Protein AF-A0A559UTQ8-F1 (afdb_monomer)

Foldseek 3Di:
DPDVPLQLVVVLVVLVVVVVVCVVVVNPDDRQQDLPGPLQVVVCVVVVHPDRDPVGDRVVLVVVCVVVVHRSVVSVVVSVVVSVVVVVVVPDPPPDDDD

Sequence (99 aa):
MWVRRSSLQHLDSMLTGYAVASEIHDIDERFDFWNGGPFSQWLWKRLSMAYPSALGWAVEIERAAEEAGTHPMEMFFSLLDEFRAEQGGSRSPKEGCSP

Secondary structure (DSSP, 8-state):
--SGGG-HHHHHHHHHHHHHHHHHTT-------STTSHHHHHHHHHTT-SS--TT-HHHHHHHHHHHHTS-HHHHHHHHHHHHHHHHHHT---------

Nearest PDB structures (foldseek):
  1x2n-assembly1_A  TM=6.423E-01  e=4.054E+00  Homo sapiens

Radius of gyration: 16.2 Å; Cα contacts (8 Å, |Δi|>4): 66; chains: 1; bounding box: 39×33×55 Å

Structure (mmCIF, N/CA/C/O backbone):
data_AF-A0A559UTQ8-F1
#
_entry.id   AF-A0A559UTQ8-F1
#
loop_
_atom_site.group_PDB
_atom_site.id
_atom_site.type_symbol
_atom_site.label_atom_id
_atom_site.label_alt_id
_atom_site.label_comp_id
_atom_site.label_asym_id
_atom_site.label_entity_id
_atom_site.label_seq_id
_atom_site.pdbx_PDB_ins_code
_atom_site.Cartn_x
_atom_site.Cartn_y
_atom_site.Cartn_z
_atom_site.occupancy
_atom_site.B_iso_or_equiv
_atom_site.auth_seq_id
_atom_site.auth_comp_id
_atom_site.auth_asym_id
_atom_site.auth_atom_id
_atom_site.pdbx_PDB_model_num
ATOM 1 N N . MET A 1 1 ? 6.559 -20.422 5.432 1.00 45.81 1 MET A N 1
ATOM 2 C CA . MET A 1 1 ? 6.073 -19.026 5.408 1.00 45.81 1 MET A CA 1
ATOM 3 C C . MET A 1 1 ? 7.204 -18.153 4.867 1.00 45.81 1 MET A C 1
ATOM 5 O O . MET A 1 1 ? 8.256 -18.126 5.490 1.00 45.81 1 MET A O 1
ATOM 9 N N . TRP A 1 2 ? 7.061 -17.577 3.666 1.00 57.53 2 TRP A N 1
ATOM 10 C CA . TRP A 1 2 ? 8.170 -17.022 2.852 1.00 57.53 2 TRP A CA 1
ATOM 11 C C . TRP A 1 2 ? 8.337 -15.490 2.940 1.00 57.53 2 TRP A C 1
ATOM 13 O O . TRP A 1 2 ? 8.788 -14.852 2.000 1.00 57.53 2 TRP A O 1
ATOM 23 N N . VAL A 1 3 ? 8.032 -14.897 4.097 1.00 55.00 3 VAL A N 1
ATOM 24 C CA . VAL A 1 3 ? 8.427 -13.522 4.449 1.00 55.00 3 VAL A CA 1
ATOM 25 C C . VAL A 1 3 ? 8.902 -13.563 5.898 1.00 55.00 3 VAL A C 1
ATOM 27 O O . VAL A 1 3 ? 8.141 -13.951 6.787 1.00 55.00 3 VAL A O 1
ATOM 30 N N . ARG A 1 4 ? 10.168 -13.222 6.169 1.00 48.62 4 ARG A N 1
ATOM 31 C CA . ARG A 1 4 ? 10.649 -13.138 7.558 1.00 48.62 4 ARG A CA 1
ATOM 32 C C . ARG A 1 4 ? 9.809 -12.083 8.292 1.00 48.62 4 ARG A C 1
ATOM 34 O O . ARG A 1 4 ? 9.760 -10.941 7.857 1.00 48.62 4 ARG A O 1
ATOM 41 N N . ARG A 1 5 ? 9.171 -12.472 9.405 1.00 57.81 5 ARG A N 1
ATOM 42 C CA . ARG A 1 5 ? 8.331 -11.624 10.284 1.00 57.81 5 ARG A CA 1
ATOM 43 C C . ARG A 1 5 ? 7.017 -11.084 9.698 1.00 57.81 5 ARG A C 1
ATOM 45 O O . ARG A 1 5 ? 6.384 -10.286 10.375 1.00 57.81 5 ARG A O 1
ATOM 52 N N . SER A 1 6 ? 6.596 -11.498 8.501 1.00 65.75 6 SER A N 1
ATOM 53 C CA . SER A 1 6 ? 5.355 -10.990 7.882 1.00 65.75 6 SER A CA 1
ATOM 54 C C . SER A 1 6 ? 5.281 -9.458 7.733 1.00 65.75 6 SER A C 1
ATOM 56 O O . SER A 1 6 ? 4.188 -8.901 7.787 1.00 65.75 6 SER A O 1
ATOM 58 N N . SER A 1 7 ? 6.418 -8.769 7.576 1.00 85.12 7 SER A N 1
ATOM 59 C CA . SER A 1 7 ? 6.421 -7.306 7.430 1.00 85.12 7 SER A CA 1
ATOM 60 C C . SER A 1 7 ? 6.073 -6.894 6.003 1.00 85.12 7 SER A C 1
ATOM 62 O O . SER A 1 7 ? 6.710 -7.344 5.044 1.00 85.12 7 SER A O 1
ATOM 64 N N . LEU A 1 8 ? 5.101 -5.994 5.874 1.00 92.75 8 LEU A N 1
ATOM 65 C CA . LEU A 1 8 ? 4.712 -5.406 4.597 1.00 92.75 8 LEU A CA 1
ATOM 66 C C . LEU A 1 8 ? 5.796 -4.494 4.039 1.00 92.75 8 LEU A C 1
ATOM 68 O O . LEU A 1 8 ? 5.939 -4.419 2.827 1.00 92.75 8 LEU A O 1
ATOM 72 N N . GLN A 1 9 ? 6.617 -3.872 4.883 1.00 91.56 9 GLN A N 1
ATOM 73 C CA . GLN A 1 9 ? 7.751 -3.068 4.411 1.00 91.56 9 GLN A CA 1
ATOM 74 C C . GLN A 1 9 ? 8.776 -3.922 3.649 1.00 91.56 9 GLN A C 1
ATOM 76 O O . GLN A 1 9 ? 9.383 -3.476 2.673 1.00 91.56 9 GLN A O 1
ATOM 81 N N . HIS A 1 10 ? 8.955 -5.183 4.062 1.00 91.69 10 HIS A N 1
ATOM 82 C CA . HIS A 1 10 ? 9.810 -6.106 3.320 1.00 91.69 10 HIS A CA 1
ATOM 83 C C . HIS A 1 10 ? 9.194 -6.477 1.968 1.00 91.69 10 HIS A C 1
ATOM 85 O O . HIS A 1 10 ? 9.907 -6.520 0.967 1.00 91.69 10 HIS A O 1
ATOM 91 N N . LEU A 1 11 ? 7.877 -6.701 1.927 1.00 92.94 11 LEU A N 1
ATOM 92 C CA . LEU A 1 11 ? 7.154 -6.943 0.680 1.00 92.94 11 LEU A CA 1
ATOM 93 C C . LEU A 1 11 ? 7.247 -5.734 -0.264 1.00 92.94 11 LEU A C 1
ATOM 95 O O . LEU A 1 11 ? 7.577 -5.912 -1.431 1.00 92.94 11 LEU A O 1
ATOM 99 N N . ASP A 1 12 ? 7.035 -4.521 0.241 1.00 93.88 12 ASP A N 1
ATOM 100 C CA . ASP A 1 12 ? 7.177 -3.268 -0.509 1.00 93.88 12 ASP A CA 1
ATOM 101 C C . ASP A 1 12 ? 8.578 -3.113 -1.115 1.00 93.88 12 ASP A C 1
ATOM 103 O O . ASP A 1 12 ? 8.726 -2.832 -2.306 1.00 93.88 12 ASP A O 1
ATOM 107 N N . SER A 1 13 ? 9.619 -3.429 -0.337 1.00 92.88 13 SER A N 1
ATOM 108 C CA . SER A 1 13 ? 11.001 -3.443 -0.831 1.00 92.88 13 SER A CA 1
ATOM 109 C C . SER A 1 13 ? 11.209 -4.467 -1.957 1.00 92.88 13 SER A C 1
ATOM 111 O O . SER A 1 13 ? 11.884 -4.171 -2.942 1.00 92.88 13 SER A O 1
ATOM 113 N N . MET A 1 14 ? 10.628 -5.669 -1.839 1.00 93.94 14 MET A N 1
ATOM 114 C CA . MET A 1 14 ? 10.718 -6.704 -2.879 1.00 93.94 14 MET A CA 1
ATOM 115 C C . MET A 1 14 ? 9.985 -6.296 -4.162 1.00 93.94 14 MET A C 1
ATOM 117 O O . MET A 1 14 ? 10.528 -6.470 -5.251 1.00 93.94 14 MET A O 1
ATOM 121 N N . LEU A 1 15 ? 8.776 -5.740 -4.040 1.00 94.31 15 LEU A N 1
ATOM 122 C CA . LEU A 1 15 ? 7.977 -5.276 -5.176 1.00 94.31 15 LEU A CA 1
ATOM 123 C C . LEU A 1 15 ? 8.653 -4.101 -5.887 1.00 94.31 15 LEU A C 1
ATOM 125 O O . LEU A 1 15 ? 8.722 -4.088 -7.112 1.00 94.31 15 LEU A O 1
ATOM 129 N N . THR A 1 16 ? 9.221 -3.165 -5.127 1.00 93.38 16 THR A N 1
ATOM 130 C CA . THR A 1 16 ? 10.002 -2.052 -5.677 1.00 93.38 16 THR A CA 1
ATOM 131 C C . THR A 1 16 ? 11.233 -2.556 -6.430 1.00 93.38 16 THR A C 1
ATOM 133 O O . THR A 1 16 ? 11.488 -2.131 -7.554 1.00 93.38 16 THR A O 1
ATOM 136 N N . GLY A 1 17 ? 11.985 -3.499 -5.852 1.00 94.25 17 GLY A N 1
ATOM 137 C CA . GLY A 1 17 ? 13.145 -4.096 -6.518 1.00 94.25 17 GLY A CA 1
ATOM 138 C C . GLY A 1 17 ? 12.778 -4.819 -7.817 1.00 94.25 17 GLY A C 1
ATOM 139 O O . GLY A 1 17 ? 13.497 -4.700 -8.807 1.00 94.25 17 GLY A O 1
ATOM 140 N N . TYR A 1 18 ? 11.642 -5.519 -7.829 1.00 94.44 18 TYR A N 1
ATOM 141 C CA . TYR A 1 18 ? 11.089 -6.124 -9.039 1.00 94.44 18 TYR A CA 1
ATOM 142 C C . TYR A 1 18 ? 10.749 -5.072 -10.101 1.00 94.44 18 TYR A C 1
ATOM 144 O O . TYR A 1 18 ? 11.197 -5.207 -11.233 1.00 94.44 18 TYR A O 1
ATOM 152 N N . ALA A 1 19 ? 10.034 -4.003 -9.734 1.00 93.25 19 ALA A N 1
ATOM 153 C CA . ALA A 1 19 ? 9.666 -2.933 -10.661 1.00 93.25 19 ALA A CA 1
ATOM 154 C C . ALA A 1 19 ? 10.895 -2.292 -11.320 1.00 93.25 19 ALA A C 1
ATOM 156 O O . ALA A 1 19 ? 10.952 -2.174 -12.539 1.00 93.25 19 ALA A O 1
ATOM 157 N N . VAL A 1 20 ? 11.917 -1.965 -10.522 1.00 94.25 20 VAL A N 1
ATOM 158 C CA . VAL A 1 20 ? 13.180 -1.402 -11.025 1.00 94.25 20 VAL A CA 1
ATOM 159 C C . VAL A 1 20 ? 13.884 -2.372 -11.977 1.00 94.25 20 VAL A C 1
ATOM 161 O O . VAL A 1 20 ? 14.402 -1.957 -13.011 1.00 94.25 20 VAL A O 1
ATOM 164 N N . ALA A 1 21 ? 13.907 -3.670 -11.660 1.00 95.44 21 ALA A N 1
ATOM 165 C CA . ALA A 1 21 ? 14.490 -4.669 -12.552 1.00 95.44 21 ALA A CA 1
ATOM 166 C C . ALA A 1 21 ? 13.713 -4.774 -13.876 1.00 95.44 21 ALA A C 1
ATOM 168 O O . ALA A 1 21 ? 14.333 -4.830 -14.936 1.00 95.44 21 ALA A O 1
ATOM 169 N N . SER A 1 22 ? 12.380 -4.753 -13.828 1.00 93.88 22 SER A N 1
ATOM 170 C CA . SER A 1 22 ? 11.524 -4.757 -15.019 1.00 93.88 22 SER A CA 1
ATOM 171 C C . SER A 1 22 ? 11.760 -3.531 -15.903 1.00 93.88 22 SER A C 1
ATOM 173 O O . SER A 1 22 ? 11.885 -3.687 -17.115 1.00 93.88 22 SER A O 1
ATOM 175 N N . GLU A 1 23 ? 11.912 -2.343 -15.309 1.00 91.62 23 GLU A N 1
ATOM 176 C CA . GLU A 1 23 ? 12.256 -1.111 -16.034 1.00 91.62 23 GLU A CA 1
ATOM 177 C C . GLU A 1 23 ? 13.619 -1.214 -16.735 1.00 91.62 23 GLU A C 1
ATOM 179 O O . GLU A 1 23 ? 13.739 -0.857 -17.902 1.00 91.62 23 GLU A O 1
ATOM 184 N N . ILE A 1 24 ? 14.644 -1.757 -16.065 1.00 94.75 24 ILE A N 1
ATOM 185 C CA . ILE A 1 24 ? 15.983 -1.961 -16.658 1.00 94.75 24 ILE A CA 1
ATOM 186 C C . ILE A 1 24 ? 15.942 -2.943 -17.839 1.00 94.75 24 ILE A C 1
ATOM 188 O O . ILE A 1 24 ? 16.768 -2.857 -18.748 1.00 94.75 24 ILE A O 1
ATOM 192 N N . HIS A 1 25 ? 15.007 -3.890 -17.812 1.00 94.25 25 HIS A N 1
ATOM 193 C CA . HIS A 1 25 ? 14.845 -4.921 -18.833 1.00 94.25 25 HIS A CA 1
ATOM 194 C C . HIS A 1 25 ? 13.783 -4.585 -19.896 1.00 94.25 25 HIS A C 1
ATOM 196 O O . HIS A 1 25 ? 13.416 -5.477 -20.661 1.00 94.25 25 HIS A O 1
ATOM 202 N N . ASP A 1 26 ? 13.311 -3.332 -19.965 1.00 92.00 26 ASP A N 1
ATOM 203 C CA . ASP A 1 26 ? 12.294 -2.854 -20.920 1.00 92.00 26 ASP A CA 1
ATOM 204 C C . ASP A 1 26 ? 11.000 -3.699 -20.922 1.00 92.00 26 ASP A C 1
ATOM 206 O O . ASP A 1 26 ? 10.351 -3.903 -21.953 1.00 92.00 26 ASP A O 1
ATOM 210 N N . ILE A 1 27 ? 10.609 -4.218 -19.755 1.00 91.62 27 ILE A N 1
ATOM 211 C CA . ILE A 1 27 ? 9.355 -4.955 -19.585 1.00 91.62 27 ILE A CA 1
ATOM 212 C C . ILE A 1 27 ? 8.224 -3.944 -19.349 1.00 91.62 27 ILE A C 1
ATOM 214 O O . ILE A 1 27 ? 8.177 -3.297 -18.304 1.00 91.62 27 ILE A O 1
ATOM 218 N N . ASP A 1 28 ? 7.290 -3.837 -20.302 1.00 83.69 28 ASP A N 1
ATOM 219 C CA . ASP A 1 28 ? 6.084 -2.994 -20.197 1.00 83.69 28 ASP A CA 1
ATOM 220 C C . ASP A 1 28 ? 5.039 -3.638 -19.269 1.00 83.69 28 ASP A C 1
ATOM 222 O O . ASP A 1 28 ? 4.024 -4.195 -19.695 1.00 83.69 28 ASP A O 1
ATOM 226 N N . GLU A 1 29 ? 5.331 -3.616 -17.970 1.00 85.56 29 GLU A N 1
ATOM 227 C CA . GLU A 1 29 ? 4.412 -4.030 -16.919 1.00 85.56 29 GLU A CA 1
ATOM 228 C C . GLU A 1 29 ? 4.007 -2.829 -16.067 1.00 85.56 29 GLU A C 1
ATOM 230 O O . GLU A 1 29 ? 4.828 -2.103 -15.506 1.00 85.56 29 GLU A O 1
ATOM 235 N N . ARG A 1 30 ? 2.696 -2.634 -15.925 1.00 87.44 30 ARG A N 1
ATOM 236 C CA . ARG A 1 30 ? 2.161 -1.588 -15.061 1.00 87.44 30 ARG A CA 1
ATOM 237 C C . ARG A 1 30 ? 2.404 -1.941 -13.592 1.00 87.44 30 ARG A C 1
ATOM 239 O O . ARG A 1 30 ? 1.837 -2.904 -13.083 1.00 87.44 30 ARG A O 1
ATOM 246 N N . PHE A 1 31 ? 3.148 -1.091 -12.890 1.00 91.88 31 PHE A N 1
ATOM 247 C CA . PHE A 1 31 ? 3.379 -1.225 -11.454 1.00 91.88 31 PHE A CA 1
ATOM 248 C C . PHE A 1 31 ? 2.482 -0.281 -10.637 1.00 91.88 31 PHE A C 1
ATOM 250 O O . PHE A 1 31 ? 2.655 0.939 -10.646 1.00 91.88 31 PHE A O 1
ATOM 257 N N . ASP A 1 32 ? 1.508 -0.841 -9.913 1.00 94.44 32 ASP A N 1
ATOM 258 C CA . ASP A 1 32 ? 0.513 -0.059 -9.161 1.00 94.44 32 ASP A CA 1
ATOM 259 C C . ASP A 1 32 ? 0.972 0.368 -7.748 1.00 94.44 32 ASP A C 1
ATOM 261 O O . ASP A 1 32 ? 0.340 1.239 -7.142 1.00 94.44 32 ASP A O 1
ATOM 265 N N . PHE A 1 33 ? 2.056 -0.222 -7.228 1.00 94.69 33 PHE A N 1
ATOM 266 C CA . PHE A 1 33 ? 2.457 -0.146 -5.812 1.00 94.69 33 PHE A CA 1
ATOM 267 C C . PHE A 1 33 ? 3.477 0.947 -5.483 1.00 94.69 33 PHE A C 1
ATOM 269 O O . PHE A 1 33 ? 4.002 0.989 -4.374 1.00 94.69 33 PHE A O 1
ATOM 276 N N . TRP A 1 34 ? 3.747 1.872 -6.406 1.00 92.19 34 TRP A N 1
ATOM 277 C CA . TRP A 1 34 ? 4.499 3.077 -6.059 1.00 92.19 34 TRP A CA 1
ATOM 278 C C . TRP A 1 34 ? 3.791 3.850 -4.926 1.00 92.19 34 TRP A C 1
ATOM 280 O O . TRP A 1 34 ? 2.558 3.869 -4.844 1.00 92.19 34 TRP A O 1
ATOM 290 N N . ASN A 1 35 ? 4.539 4.572 -4.085 1.00 86.44 35 ASN A N 1
ATOM 291 C CA . ASN A 1 35 ? 3.960 5.377 -2.991 1.00 86.44 35 ASN A CA 1
ATOM 292 C C . ASN A 1 35 ? 2.911 6.402 -3.465 1.00 86.44 35 ASN A C 1
ATOM 294 O O . ASN A 1 35 ? 1.952 6.692 -2.756 1.00 86.44 35 ASN A O 1
ATOM 298 N N . GLY A 1 36 ? 3.060 6.927 -4.6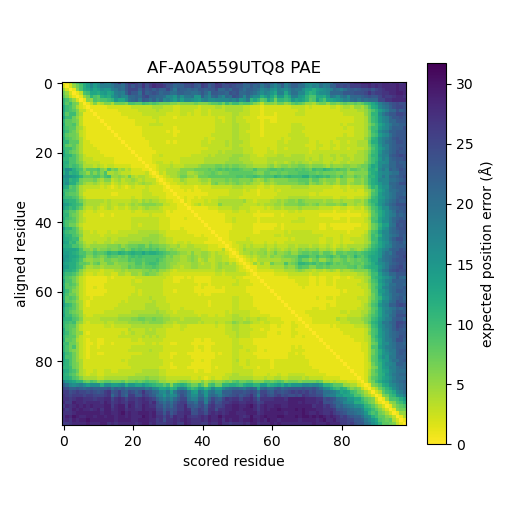83 1.00 85.62 36 GLY A N 1
ATOM 299 C CA . GLY A 1 36 ? 2.067 7.792 -5.335 1.00 85.62 36 GLY A CA 1
ATOM 300 C C . GLY A 1 36 ? 1.168 7.074 -6.346 1.00 85.62 36 GLY A C 1
ATOM 301 O O . GLY A 1 36 ? 0.384 7.733 -7.026 1.00 85.62 36 GLY A O 1
ATOM 302 N N . GLY A 1 37 ? 1.313 5.756 -6.478 1.00 91.50 37 GLY A N 1
ATOM 303 C CA . GLY A 1 37 ? 0.676 4.937 -7.498 1.00 91.50 37 GLY A CA 1
ATOM 304 C C . GLY A 1 37 ? -0.818 4.687 -7.263 1.00 91.50 37 GLY A C 1
ATOM 305 O O . GLY A 1 37 ? -1.365 5.046 -6.215 1.00 91.50 37 GLY A O 1
ATOM 306 N N . PRO A 1 38 ? -1.494 4.057 -8.241 1.00 94.44 38 PRO A N 1
ATOM 307 C CA . PRO A 1 38 ? -2.928 3.776 -8.206 1.00 94.44 38 PRO A CA 1
ATOM 308 C C . PRO A 1 38 ? -3.408 3.077 -6.931 1.00 94.44 38 PRO A C 1
ATOM 310 O O . PRO A 1 38 ? -4.446 3.465 -6.396 1.00 94.44 38 PRO A O 1
ATOM 313 N N . PHE A 1 39 ? -2.648 2.101 -6.420 1.00 95.69 39 PHE A N 1
ATOM 314 C CA . PHE A 1 39 ? -3.008 1.394 -5.191 1.00 95.69 39 PHE A CA 1
ATOM 315 C C . PHE A 1 39 ? -3.005 2.335 -3.981 1.00 95.69 39 PHE A C 1
ATOM 317 O O . PHE A 1 39 ? -3.995 2.422 -3.260 1.00 95.69 39 PHE A O 1
ATOM 324 N N . SER A 1 40 ? -1.933 3.111 -3.805 1.00 94.69 40 SER A N 1
ATOM 325 C CA . SER A 1 40 ? -1.798 4.073 -2.706 1.00 94.69 40 SER A CA 1
ATOM 326 C C . SER A 1 40 ? -2.903 5.137 -2.747 1.00 94.69 40 SER A C 1
ATOM 328 O O . SER A 1 40 ? -3.548 5.406 -1.739 1.00 94.69 40 SER A O 1
ATOM 330 N N . GLN A 1 41 ? -3.201 5.691 -3.928 1.00 93.19 41 GLN A N 1
ATOM 331 C CA . GLN A 1 41 ? -4.270 6.687 -4.102 1.00 93.19 41 GLN A CA 1
ATOM 332 C C . GLN A 1 41 ? -5.663 6.146 -3.760 1.00 93.19 41 GLN A C 1
ATOM 334 O O . GLN A 1 41 ? -6.503 6.869 -3.218 1.00 93.19 41 GLN A O 1
ATOM 339 N N . TRP A 1 42 ? -5.921 4.883 -4.095 1.00 95.62 42 TRP A N 1
ATOM 340 C CA . TRP A 1 42 ? -7.147 4.196 -3.709 1.00 95.62 42 TRP A CA 1
ATOM 341 C C . TRP A 1 42 ? -7.191 3.945 -2.192 1.00 95.62 42 TRP A C 1
ATOM 343 O O . TRP A 1 42 ? -8.196 4.250 -1.544 1.00 95.62 42 TRP A O 1
ATOM 353 N N . LEU A 1 43 ? -6.076 3.498 -1.607 1.00 96.19 43 LEU A N 1
ATOM 354 C CA . LEU A 1 43 ? -5.957 3.166 -0.189 1.00 96.19 43 LEU A CA 1
ATOM 355 C C . LEU A 1 43 ? -6.217 4.368 0.727 1.00 96.19 43 LEU A C 1
ATOM 357 O O . LEU A 1 43 ? -6.930 4.232 1.719 1.00 96.19 43 LEU A O 1
ATOM 361 N N . TRP A 1 44 ? -5.701 5.556 0.396 1.00 94.06 44 TRP A N 1
ATOM 362 C CA . TRP A 1 44 ? -5.892 6.760 1.221 1.00 94.06 44 TRP A CA 1
ATOM 363 C C . TRP A 1 44 ? -7.366 7.088 1.449 1.00 94.06 44 TRP A C 1
ATOM 365 O O . TRP A 1 44 ? -7.759 7.451 2.557 1.00 94.06 44 TRP A O 1
ATOM 375 N N . LYS A 1 45 ? -8.202 6.885 0.426 1.00 92.00 45 LYS A N 1
ATOM 376 C CA . LYS A 1 45 ? -9.654 7.067 0.531 1.00 92.00 45 LYS A CA 1
ATOM 377 C C . LYS A 1 45 ? -10.286 6.012 1.435 1.00 92.00 45 LYS A C 1
ATOM 379 O O . LYS A 1 45 ? -11.166 6.344 2.222 1.00 92.00 45 LYS A O 1
ATOM 384 N N . ARG A 1 46 ? -9.829 4.757 1.346 1.00 93.00 46 ARG A N 1
ATOM 385 C CA . ARG A 1 46 ? -10.326 3.645 2.172 1.00 93.00 46 ARG A CA 1
ATOM 386 C C . ARG A 1 46 ? -9.984 3.809 3.647 1.00 93.00 46 ARG A C 1
ATOM 388 O O . ARG A 1 46 ? -10.847 3.596 4.491 1.00 93.00 46 ARG A O 1
ATOM 395 N N . LEU A 1 47 ? -8.777 4.276 3.950 1.00 91.12 47 LEU A N 1
ATOM 396 C CA . LEU A 1 47 ? -8.337 4.563 5.318 1.00 91.12 47 LEU A CA 1
ATOM 397 C C . LEU A 1 47 ? -8.815 5.931 5.837 1.00 91.12 47 LEU A C 1
ATOM 399 O O . LEU A 1 47 ? -8.398 6.358 6.909 1.00 91.12 47 LEU A O 1
ATOM 403 N N . SER A 1 48 ? -9.688 6.629 5.098 1.00 89.31 48 SER A N 1
ATOM 404 C CA . SER A 1 48 ? -10.208 7.958 5.462 1.00 89.31 48 SER A CA 1
ATOM 405 C C . SER A 1 48 ? -9.106 8.988 5.760 1.00 89.31 48 SER A C 1
ATOM 407 O O . SER A 1 48 ? -9.268 9.875 6.599 1.00 89.31 48 SER A O 1
ATOM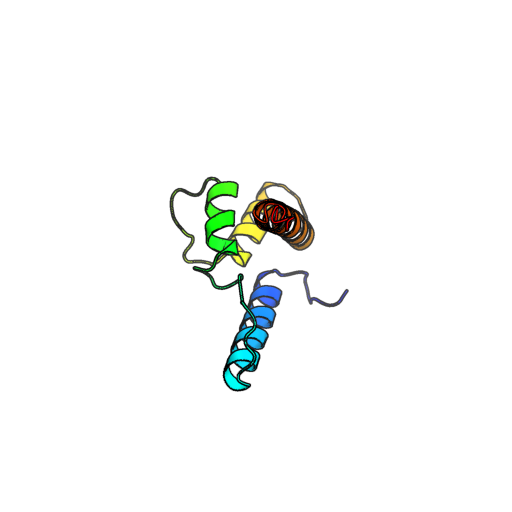 409 N N . MET A 1 49 ? -7.969 8.883 5.068 1.00 86.88 49 MET A N 1
ATOM 410 C CA . MET A 1 49 ? -6.841 9.793 5.237 1.00 86.88 49 MET A CA 1
ATOM 411 C C . MET A 1 49 ? -7.089 11.098 4.478 1.00 86.88 49 MET A C 1
ATOM 413 O O . MET A 1 49 ? -7.423 11.096 3.294 1.00 86.88 49 MET A O 1
ATOM 417 N N . ALA A 1 50 ? -6.882 12.231 5.153 1.00 80.75 50 ALA A N 1
ATOM 418 C CA . ALA A 1 50 ? -7.069 13.558 4.560 1.00 80.75 50 ALA A CA 1
ATOM 419 C C . ALA A 1 50 ? -6.007 13.905 3.498 1.00 80.75 50 ALA A C 1
ATOM 421 O O . ALA A 1 50 ? -6.236 14.767 2.651 1.00 80.75 50 ALA A O 1
ATOM 422 N N . TYR A 1 51 ? -4.845 13.254 3.548 1.00 81.75 51 TYR A N 1
ATOM 423 C CA . TYR A 1 51 ? -3.717 13.482 2.650 1.00 81.75 51 TYR A CA 1
ATOM 424 C C . TYR A 1 51 ? -2.944 12.176 2.404 1.00 81.75 51 TYR A C 1
ATOM 426 O O . TYR A 1 51 ? -2.957 11.296 3.270 1.00 81.75 51 TYR A O 1
ATOM 434 N N . PRO A 1 52 ? -2.258 12.044 1.249 1.00 85.06 52 PRO A N 1
ATOM 435 C CA . PRO A 1 52 ? -1.363 10.921 0.988 1.00 85.06 52 PRO A CA 1
ATOM 436 C C . PRO A 1 52 ? -0.314 10.768 2.090 1.00 85.06 52 PRO A C 1
ATOM 438 O O . PRO A 1 52 ? 0.276 11.761 2.525 1.00 85.06 52 PRO A O 1
ATOM 441 N N . SER A 1 53 ? -0.061 9.534 2.530 1.00 84.88 53 SER A N 1
ATOM 442 C CA . SER A 1 53 ? 0.988 9.287 3.518 1.00 84.88 53 SER A CA 1
ATOM 443 C C . SER A 1 53 ? 2.375 9.435 2.901 1.00 84.88 53 SER A C 1
ATOM 445 O O . SER A 1 53 ? 2.661 8.881 1.839 1.00 84.88 53 SER A O 1
ATOM 447 N N . ALA A 1 54 ? 3.264 10.127 3.613 1.00 85.69 54 ALA A N 1
ATOM 448 C CA . ALA A 1 54 ? 4.683 10.181 3.276 1.00 85.69 54 ALA A CA 1
ATOM 449 C C . ALA A 1 54 ? 5.417 8.858 3.570 1.00 85.69 54 ALA A C 1
ATOM 451 O O . ALA A 1 54 ? 6.518 8.654 3.067 1.00 85.69 54 ALA A O 1
ATOM 452 N N . LEU A 1 55 ? 4.824 7.974 4.383 1.00 88.38 55 LEU A N 1
ATOM 453 C CA . LEU A 1 55 ? 5.434 6.715 4.822 1.00 88.38 55 LEU A CA 1
ATOM 454 C C . LEU A 1 55 ? 5.143 5.539 3.878 1.00 88.38 55 LEU A C 1
ATOM 456 O O . LEU A 1 55 ? 5.761 4.486 4.011 1.00 88.38 55 LEU A O 1
ATOM 460 N N . GLY A 1 56 ? 4.240 5.723 2.912 1.00 92.00 56 GLY A N 1
ATOM 461 C CA . GLY A 1 56 ? 3.866 4.686 1.956 1.00 92.00 56 GLY A CA 1
ATOM 462 C C . GLY A 1 56 ? 2.807 3.719 2.479 1.00 92.00 56 GLY A C 1
ATOM 463 O O . GLY A 1 56 ? 2.463 3.690 3.661 1.00 92.00 56 GLY A O 1
ATOM 464 N N . TRP A 1 57 ? 2.241 2.937 1.561 1.00 95.50 57 TRP A N 1
ATOM 465 C CA . TRP A 1 57 ? 1.095 2.068 1.840 1.00 95.50 57 TRP A CA 1
ATOM 466 C C . TRP A 1 57 ? 1.422 0.982 2.877 1.00 95.50 57 TRP A C 1
ATOM 468 O O . TRP A 1 57 ? 0.581 0.668 3.713 1.00 95.50 57 TRP A O 1
ATOM 478 N N . ALA A 1 58 ? 2.641 0.435 2.869 1.00 95.31 58 ALA A N 1
ATOM 479 C CA . ALA A 1 58 ? 3.022 -0.671 3.747 1.00 95.31 58 ALA A CA 1
ATOM 480 C C . ALA A 1 58 ? 2.980 -0.286 5.231 1.00 95.31 58 ALA A C 1
ATOM 482 O O . ALA A 1 58 ? 2.438 -1.034 6.043 1.00 95.31 58 ALA A O 1
ATOM 483 N N . VAL A 1 59 ? 3.502 0.897 5.570 1.00 94.19 59 VAL A N 1
ATOM 484 C CA . VAL A 1 59 ? 3.505 1.411 6.947 1.00 94.19 59 VAL A CA 1
ATOM 485 C C . VAL A 1 59 ? 2.084 1.704 7.420 1.00 94.19 59 VAL A C 1
ATOM 487 O O . VAL A 1 59 ? 1.722 1.373 8.546 1.00 94.19 59 VAL A O 1
ATOM 490 N N . GLU A 1 60 ? 1.257 2.289 6.555 1.00 95.12 60 GLU A N 1
ATOM 491 C CA . GLU A 1 60 ? -0.120 2.628 6.919 1.00 95.12 6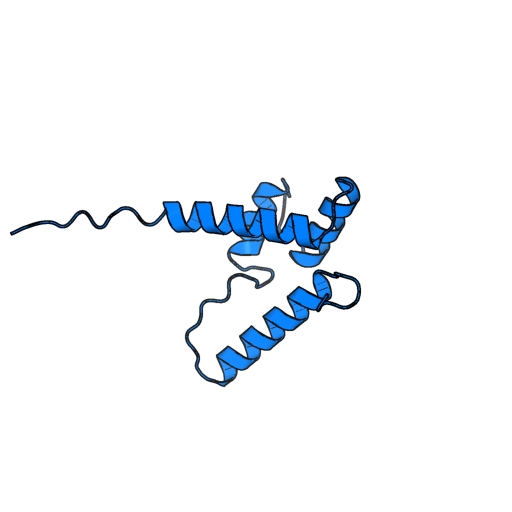0 GLU A CA 1
ATOM 492 C C . GLU A 1 60 ? -1.004 1.392 7.095 1.00 95.12 60 GLU A C 1
ATOM 494 O O . GLU A 1 60 ? -1.833 1.370 8.002 1.00 95.12 60 GLU A O 1
ATOM 499 N N . ILE A 1 61 ? -0.802 0.338 6.297 1.00 95.50 61 ILE A N 1
ATOM 500 C CA . ILE A 1 61 ? -1.509 -0.933 6.498 1.00 95.50 61 ILE A CA 1
ATOM 501 C C . ILE A 1 61 ? -1.025 -1.633 7.769 1.00 95.50 61 ILE A C 1
ATOM 503 O O . ILE A 1 61 ? -1.853 -2.157 8.505 1.00 95.50 61 ILE A O 1
ATOM 507 N N . GLU A 1 62 ? 0.279 -1.640 8.072 1.00 94.62 62 GLU A N 1
ATOM 508 C CA . GLU A 1 62 ? 0.777 -2.203 9.339 1.00 94.62 62 GLU A CA 1
ATOM 509 C C . GLU A 1 62 ? 0.148 -1.488 10.547 1.00 94.62 62 GLU A C 1
ATOM 511 O O . GLU A 1 62 ? -0.326 -2.155 11.467 1.00 94.62 62 GLU A O 1
ATOM 516 N N . ARG A 1 63 ? 0.051 -0.151 10.503 1.00 93.19 63 ARG A N 1
ATOM 517 C CA . ARG A 1 63 ? -0.605 0.656 11.542 1.00 93.19 63 ARG A CA 1
ATOM 518 C C . ARG A 1 63 ? -2.102 0.359 11.659 1.00 93.19 63 ARG A C 1
ATOM 520 O O . ARG A 1 63 ? -2.595 0.121 12.757 1.00 93.19 63 ARG A O 1
ATOM 527 N N . ALA A 1 64 ? -2.820 0.326 10.537 1.00 94.31 64 ALA A N 1
ATOM 528 C CA . ALA A 1 64 ? -4.249 0.013 10.525 1.00 94.31 64 ALA A CA 1
ATOM 529 C C . ALA A 1 64 ? -4.533 -1.422 11.007 1.00 94.31 64 ALA A C 1
ATOM 531 O O . ALA A 1 64 ? -5.514 -1.666 11.710 1.00 94.31 64 ALA A O 1
ATOM 532 N N . ALA A 1 65 ? -3.665 -2.376 10.663 1.00 94.06 65 ALA A N 1
ATOM 533 C CA . ALA A 1 65 ? -3.779 -3.762 11.097 1.00 94.06 65 ALA A CA 1
ATOM 534 C C . ALA A 1 65 ? -3.562 -3.908 12.606 1.00 94.06 65 ALA A C 1
ATOM 536 O O . ALA A 1 65 ? -4.314 -4.642 13.250 1.00 94.06 65 ALA A O 1
ATOM 537 N N . GLU A 1 66 ? -2.593 -3.180 13.170 1.00 93.62 66 GLU A N 1
ATOM 538 C CA . GLU A 1 66 ? -2.365 -3.105 14.615 1.00 93.62 66 GLU A CA 1
ATOM 539 C C . GLU A 1 66 ? -3.593 -2.542 15.346 1.00 93.62 66 GLU A C 1
ATOM 541 O O . GLU A 1 66 ? -4.081 -3.170 16.286 1.00 93.62 66 GLU A O 1
ATOM 546 N N . GLU A 1 67 ? -4.153 -1.425 14.871 1.00 94.38 67 GLU A N 1
ATOM 547 C CA . GLU A 1 67 ? -5.365 -0.815 15.440 1.00 94.38 67 GLU A CA 1
ATOM 548 C C . GLU A 1 67 ? -6.585 -1.753 15.375 1.00 94.38 67 GLU A C 1
ATOM 550 O O . GLU A 1 67 ? -7.390 -1.802 16.307 1.00 94.38 67 GLU A O 1
ATOM 555 N N . ALA A 1 68 ? -6.710 -2.532 14.298 1.00 93.56 68 ALA A N 1
ATOM 556 C CA . ALA A 1 68 ? -7.790 -3.497 14.104 1.00 93.56 68 ALA A CA 1
ATOM 557 C C . ALA A 1 68 ? -7.555 -4.853 14.800 1.00 93.56 68 ALA A C 1
ATOM 559 O O . ALA A 1 68 ? -8.452 -5.697 14.805 1.00 93.56 68 ALA A O 1
ATOM 560 N N . GLY A 1 69 ? -6.362 -5.101 15.354 1.00 93.56 69 GLY A N 1
ATOM 561 C CA . GLY A 1 69 ? -5.990 -6.400 15.923 1.00 93.56 69 GLY A CA 1
ATOM 562 C C . GLY A 1 69 ? -5.941 -7.537 14.891 1.00 93.56 69 GLY A C 1
ATOM 563 O O . GLY A 1 69 ? -6.223 -8.687 15.225 1.00 93.56 69 GLY A O 1
ATOM 564 N N . THR A 1 70 ? -5.609 -7.224 13.636 1.00 93.25 70 THR A N 1
ATOM 565 C CA . THR A 1 70 ? -5.537 -8.186 12.520 1.00 93.25 70 THR A CA 1
ATOM 566 C C . THR A 1 70 ? -4.102 -8.366 12.034 1.00 93.25 70 THR A C 1
ATOM 568 O O . THR A 1 70 ? -3.219 -7.561 12.328 1.00 93.25 70 THR A O 1
ATOM 571 N N . HIS A 1 71 ? -3.829 -9.439 11.289 1.00 93.06 71 HIS A N 1
ATOM 572 C CA . HIS A 1 71 ? -2.490 -9.665 10.757 1.00 93.06 71 HIS A CA 1
ATOM 573 C C . HIS A 1 71 ? -2.240 -8.770 9.518 1.00 93.06 71 HIS A C 1
ATOM 575 O O . HIS A 1 71 ? -3.024 -8.835 8.568 1.00 93.06 71 HIS A O 1
ATOM 581 N N . PRO A 1 72 ? -1.133 -7.997 9.441 1.00 92.62 72 PRO A N 1
ATOM 582 C CA . PRO A 1 72 ? -0.902 -7.031 8.356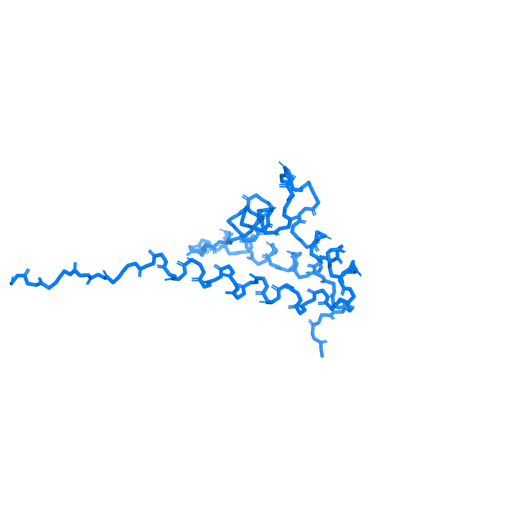 1.00 92.62 72 PRO A CA 1
ATOM 583 C C . PRO A 1 72 ? -0.994 -7.617 6.944 1.00 92.62 72 PRO A C 1
ATOM 585 O O . PRO A 1 72 ? -1.593 -7.017 6.057 1.00 92.62 72 PRO A O 1
ATOM 588 N N . MET A 1 73 ? -0.460 -8.825 6.730 1.00 92.81 73 MET A N 1
ATOM 589 C CA . MET A 1 73 ? -0.561 -9.495 5.424 1.00 92.81 73 MET A CA 1
ATOM 590 C C . MET A 1 73 ? -2.008 -9.843 5.053 1.00 92.81 73 MET A C 1
ATOM 592 O O . MET A 1 73 ? -2.356 -9.777 3.880 1.00 92.81 73 MET A O 1
ATOM 596 N N . GLU A 1 74 ? -2.845 -10.223 6.024 1.00 93.50 74 GLU A N 1
ATOM 597 C CA . GLU A 1 74 ? -4.251 -10.555 5.758 1.00 93.50 74 GLU A CA 1
ATOM 598 C C . GLU A 1 74 ? -5.019 -9.294 5.361 1.00 93.50 74 GLU A C 1
ATOM 600 O O . GLU A 1 74 ? -5.734 -9.299 4.360 1.00 93.50 74 GLU A O 1
ATOM 605 N N . MET A 1 75 ? -4.787 -8.189 6.079 1.00 95.25 75 MET A N 1
ATOM 606 C CA . MET A 1 75 ? -5.351 -6.889 5.725 1.00 95.25 75 MET A CA 1
ATOM 607 C C . MET A 1 75 ? -4.885 -6.431 4.337 1.00 95.25 75 MET A C 1
ATOM 609 O O . MET A 1 75 ? -5.710 -6.012 3.529 1.00 95.25 75 MET A O 1
ATOM 613 N N . PHE A 1 76 ? -3.591 -6.561 4.023 1.00 95.94 76 PHE A N 1
ATOM 614 C CA . PHE A 1 76 ? -3.063 -6.224 2.699 1.00 95.94 76 PHE A CA 1
ATOM 615 C C . PHE A 1 76 ? -3.755 -7.010 1.581 1.00 95.94 76 PHE A C 1
ATOM 617 O O . PHE A 1 76 ? -4.180 -6.406 0.600 1.00 95.94 76 PHE A O 1
ATOM 624 N N . PHE A 1 77 ? -3.893 -8.333 1.714 1.00 94.88 77 PHE A N 1
ATOM 625 C CA . PHE A 1 77 ? -4.535 -9.136 0.672 1.00 94.88 77 PHE A CA 1
ATOM 626 C C . PHE A 1 77 ? -6.030 -8.831 0.536 1.00 94.88 77 PHE A C 1
ATOM 628 O O . PHE A 1 77 ? -6.507 -8.732 -0.591 1.00 94.88 77 PHE A O 1
ATOM 635 N N . SER A 1 78 ? -6.742 -8.582 1.641 1.00 95.62 78 SER A N 1
ATOM 636 C CA . SER A 1 78 ? -8.141 -8.132 1.590 1.00 95.62 78 SER A CA 1
ATOM 637 C C . SER A 1 78 ? -8.282 -6.815 0.820 1.00 95.62 78 SER A C 1
ATOM 639 O O . SER A 1 78 ? -9.085 -6.711 -0.104 1.00 95.62 78 SER A O 1
ATOM 641 N N . LEU A 1 79 ? -7.446 -5.824 1.145 1.00 96.94 79 LEU A N 1
ATOM 642 C CA . LEU A 1 79 ? -7.427 -4.530 0.459 1.00 96.94 79 LEU A CA 1
ATOM 643 C C . LEU A 1 79 ? -7.040 -4.672 -1.020 1.00 96.94 79 LEU A C 1
ATOM 645 O O . LEU A 1 79 ? -7.597 -3.998 -1.881 1.00 96.94 79 LEU A O 1
ATOM 649 N N . LEU A 1 80 ? -6.098 -5.559 -1.336 1.00 95.81 80 LEU A N 1
ATOM 650 C CA . LEU A 1 80 ? -5.692 -5.834 -2.711 1.00 95.81 80 LEU A CA 1
ATOM 651 C C . LEU A 1 80 ? -6.833 -6.441 -3.536 1.00 95.81 80 LEU A C 1
ATOM 653 O O . LEU A 1 80 ? -7.003 -6.083 -4.704 1.00 95.81 80 LEU A O 1
ATOM 657 N N . ASP A 1 81 ? -7.610 -7.344 -2.945 1.00 95.81 81 ASP A N 1
ATOM 658 C CA . ASP A 1 81 ? -8.763 -7.948 -3.606 1.00 95.81 81 ASP A CA 1
ATOM 659 C C . ASP A 1 81 ? -9.869 -6.913 -3.855 1.00 95.81 81 ASP A C 1
ATOM 661 O O . ASP A 1 81 ? -10.408 -6.854 -4.964 1.00 95.81 81 ASP A O 1
ATOM 665 N N . GLU A 1 82 ? -10.141 -6.030 -2.890 1.00 96.69 82 GLU A N 1
ATOM 666 C CA . GLU A 1 82 ? -11.064 -4.900 -3.069 1.00 96.69 82 GLU A CA 1
ATOM 667 C C . GLU A 1 82 ? -10.605 -3.952 -4.185 1.00 96.69 82 GLU A C 1
ATOM 669 O O . GLU A 1 82 ? -11.378 -3.634 -5.095 1.00 96.69 82 GLU A O 1
ATOM 674 N N . PHE A 1 83 ? -9.327 -3.560 -4.172 1.00 95.88 83 PHE A N 1
ATOM 675 C CA . PHE A 1 83 ? -8.734 -2.724 -5.214 1.00 95.88 83 PHE A CA 1
ATOM 676 C C . PHE A 1 83 ? -8.916 -3.353 -6.600 1.00 95.88 83 PHE A C 1
ATOM 678 O O . PHE A 1 83 ? -9.364 -2.697 -7.541 1.00 95.88 83 PHE A O 1
ATOM 685 N N . ARG A 1 84 ? -8.628 -4.650 -6.744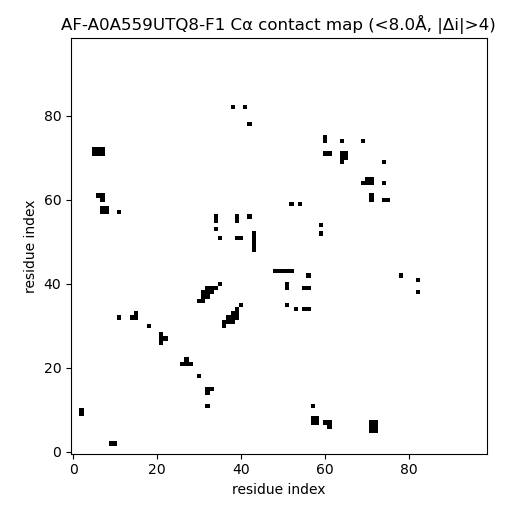 1.00 93.44 84 ARG A N 1
ATOM 686 C CA . ARG A 1 84 ? -8.785 -5.370 -8.016 1.00 93.44 84 ARG A CA 1
ATOM 687 C C . ARG A 1 84 ? -10.239 -5.468 -8.461 1.00 93.44 84 ARG A C 1
ATOM 689 O O . ARG A 1 84 ? -10.501 -5.348 -9.658 1.00 93.44 84 ARG A O 1
ATOM 696 N N . ALA A 1 85 ? -11.172 -5.672 -7.535 1.00 94.56 85 ALA A N 1
ATOM 697 C CA . ALA A 1 85 ? -12.595 -5.747 -7.847 1.00 94.56 85 ALA A CA 1
ATOM 698 C C . ALA A 1 85 ? -13.119 -4.423 -8.432 1.00 94.56 85 ALA A C 1
ATOM 700 O O . ALA A 1 85 ? -13.825 -4.431 -9.443 1.00 94.56 85 ALA A O 1
ATOM 701 N N . GLU A 1 86 ? -12.715 -3.284 -7.866 1.00 93.25 86 GLU A N 1
ATOM 702 C CA . GLU A 1 86 ? -13.104 -1.955 -8.362 1.00 93.25 86 GLU A CA 1
ATOM 703 C C . GLU A 1 86 ? -12.494 -1.635 -9.736 1.00 93.25 86 GLU A C 1
ATOM 705 O O . GLU A 1 86 ? -13.160 -1.094 -10.626 1.00 93.25 86 GLU A O 1
ATOM 710 N N . GLN A 1 87 ? -11.243 -2.042 -9.955 1.00 85.69 87 GLN A N 1
ATOM 711 C CA . GLN A 1 87 ? -10.564 -1.845 -11.236 1.00 85.69 87 GLN A CA 1
ATOM 712 C C . GLN A 1 87 ? -11.128 -2.773 -12.328 1.00 85.69 87 GLN A C 1
ATOM 714 O O . GLN A 1 87 ? -11.282 -2.365 -1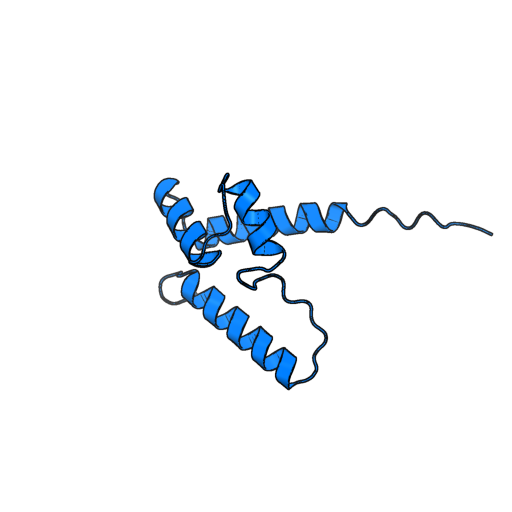3.480 1.00 85.69 87 GLN A O 1
ATOM 719 N N . GLY A 1 88 ? -11.482 -4.012 -11.972 1.00 70.69 88 GLY A N 1
ATOM 720 C CA . GLY A 1 88 ? -12.080 -5.001 -12.871 1.00 70.69 88 GLY A CA 1
ATOM 721 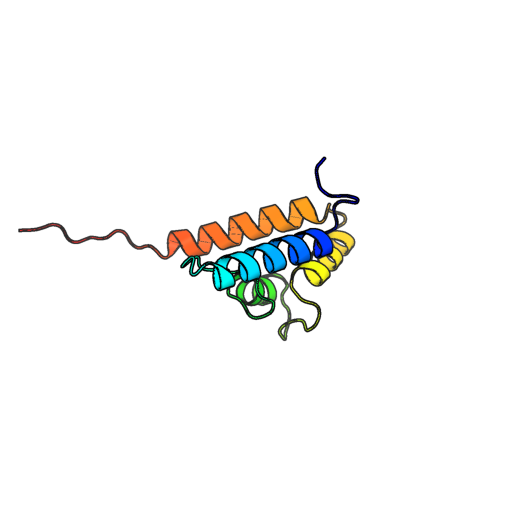C C . GLY A 1 88 ? -13.522 -4.676 -13.271 1.00 70.69 88 GLY A C 1
ATOM 722 O O . GLY A 1 88 ? -13.901 -4.921 -14.415 1.00 70.69 88 GLY A O 1
ATOM 723 N N . GLY A 1 89 ? -14.301 -4.055 -12.378 1.00 55.38 89 GLY A N 1
ATOM 724 C CA . GLY A 1 89 ? -15.661 -3.578 -12.665 1.00 55.38 89 GLY A CA 1
ATOM 725 C C . GLY A 1 89 ? -15.721 -2.388 -13.632 1.00 55.38 89 GLY A C 1
ATOM 726 O O . GLY A 1 89 ? -16.763 -2.124 -14.227 1.00 55.38 89 GLY A O 1
ATOM 727 N N . SER A 1 90 ? -14.592 -1.705 -13.845 1.00 47.00 90 SER A N 1
ATOM 728 C CA . SER A 1 90 ? -14.468 -0.580 -14.782 1.00 47.00 90 SER A CA 1
ATOM 729 C C . SER A 1 90 ? -14.264 -1.019 -16.240 1.00 47.00 90 SER A C 1
ATOM 731 O O . SER A 1 90 ? -14.297 -0.190 -17.151 1.00 47.00 90 SER A O 1
ATOM 733 N N . ARG A 1 91 ? -14.074 -2.321 -16.505 1.00 47.38 91 ARG A N 1
ATOM 734 C CA . ARG A 1 91 ? -14.143 -2.867 -17.865 1.00 47.38 91 ARG A CA 1
ATOM 735 C C . ARG A 1 91 ? -15.613 -3.133 -18.190 1.00 47.38 91 ARG A C 1
ATOM 737 O O . ARG A 1 91 ? -16.094 -4.251 -18.029 1.00 47.38 91 ARG A O 1
ATOM 744 N N . SER A 1 92 ? -16.324 -2.106 -18.662 1.00 38.28 92 SER A N 1
ATOM 745 C CA . SER A 1 92 ? -17.609 -2.305 -19.343 1.00 38.28 92 SER A CA 1
ATOM 746 C C . SER A 1 92 ? -17.451 -3.401 -20.411 1.00 38.28 92 SER A C 1
ATOM 748 O O . SER A 1 92 ? -16.383 -3.482 -21.039 1.00 38.28 92 SER A O 1
ATOM 750 N N . PRO A 1 93 ? -18.471 -4.251 -20.636 1.00 40.97 93 PRO A N 1
ATOM 751 C CA . PRO A 1 93 ? -18.430 -5.203 -21.733 1.00 40.97 93 PRO A CA 1
ATOM 752 C C . PRO A 1 93 ? -18.186 -4.404 -23.009 1.00 40.97 93 PRO A C 1
ATOM 754 O O . PRO A 1 93 ? -18.803 -3.357 -23.210 1.00 40.97 93 PRO A O 1
ATOM 757 N N . LYS A 1 94 ? -17.286 -4.872 -23.876 1.00 50.78 94 LYS A N 1
ATOM 758 C CA . LYS A 1 94 ? -17.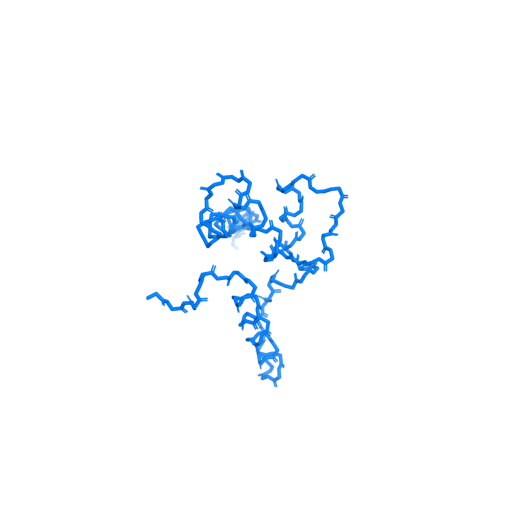268 -4.383 -25.252 1.00 50.78 94 LYS A CA 1
ATOM 759 C C . LYS A 1 94 ? -18.570 -4.835 -25.914 1.00 50.78 94 LYS A C 1
ATOM 761 O O . LYS A 1 94 ? -18.611 -5.871 -26.566 1.00 50.78 94 LYS A O 1
ATOM 766 N N . GLU A 1 95 ? -19.637 -4.074 -25.705 1.00 50.41 95 GLU A N 1
ATOM 767 C CA . GLU A 1 95 ? -20.784 -4.050 -26.594 1.00 50.41 95 GLU A CA 1
ATOM 768 C C . GLU A 1 95 ? -20.330 -3.354 -27.872 1.00 50.41 95 GLU A C 1
ATOM 770 O O . GLU A 1 95 ? -20.086 -2.153 -27.932 1.00 50.41 95 GLU A O 1
ATOM 775 N N . GLY A 1 96 ? -20.126 -4.182 -28.882 1.00 43.97 96 GLY A N 1
ATOM 776 C CA . GLY A 1 96 ? -19.794 -3.796 -30.240 1.00 43.97 96 GLY A CA 1
ATOM 777 C C . GLY A 1 96 ? -20.037 -4.993 -31.139 1.00 43.97 96 GLY A C 1
ATOM 778 O O . GLY A 1 96 ? -19.136 -5.449 -31.832 1.00 43.97 96 GLY A O 1
ATOM 779 N N . CYS A 1 97 ? -21.234 -5.568 -31.021 1.00 49.28 97 CYS A N 1
ATOM 780 C CA . CYS A 1 97 ? -21.784 -6.457 -32.025 1.00 49.28 97 CYS A CA 1
ATOM 781 C C . CYS A 1 97 ? -22.272 -5.619 -33.213 1.00 49.28 97 CYS A C 1
ATOM 783 O O . CYS A 1 97 ? -22.993 -4.641 -33.019 1.00 49.28 97 CYS A O 1
ATOM 785 N N . SER A 1 98 ? -21.961 -6.137 -34.401 1.00 40.50 98 SER A N 1
ATOM 786 C CA . SER A 1 98 ? -22.568 -5.897 -35.717 1.00 40.50 98 SER A CA 1
ATOM 787 C C . SER A 1 98 ? -22.108 -4.700 -36.553 1.00 40.50 98 SER A C 1
ATOM 789 O O . SER A 1 98 ? -21.727 -3.666 -36.001 1.00 40.50 98 SER A O 1
ATOM 791 N N . PRO A 1 99 ? -22.269 -4.788 -37.891 1.00 60.03 99 PRO A N 1
ATOM 792 C CA . PRO A 1 99 ? -22.626 -5.953 -38.729 1.00 60.03 99 PRO A CA 1
ATOM 793 C C . PRO A 1 99 ? -21.493 -6.440 -39.650 1.00 60.03 99 PRO A C 1
ATOM 795 O O . PRO A 1 99 ? -20.626 -5.625 -40.036 1.00 60.03 99 PRO A O 1
#

pLDDT: mean 84.92, std 16.54, range [38.28, 96.94]

Mean predicted aligned error: 7.76 Å

Solvent-accessible surface area (backbone atoms only — not comparable to full-atom values): 6036 Å² total; per-residue (Å²): 133,98,51,86,88,60,47,46,58,59,49,51,53,52,52,50,53,48,50,54,5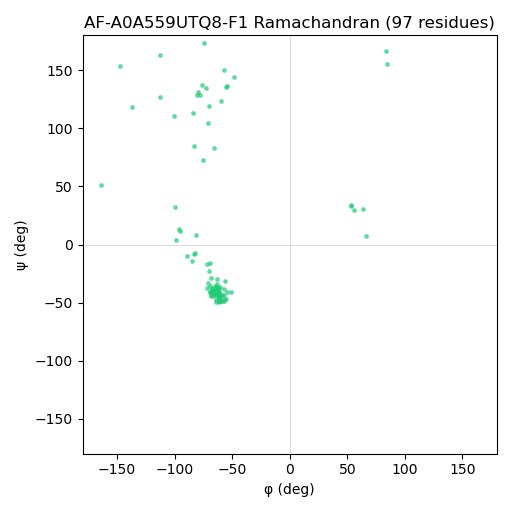0,33,59,77,66,73,49,95,65,91,73,44,79,44,62,86,22,66,51,30,62,53,44,31,63,74,71,69,45,95,59,81,63,92,74,29,59,42,53,52,44,44,50,52,16,59,78,67,74,47,57,39,59,59,52,50,53,54,52,50,51,52,54,47,51,60,59,56,67,67,60,69,77,87,84,76,81,84,134